Protein AF-A0A925J7F6-F1 (afdb_monomer_lite)

Foldseek 3Di:
DDDQAPDDPVPNVPDPADPDDPVPDDPQDCPDPQPPPWPPRDRLVCLLRPVRVGHYPPDDDDDPDCTVNSNVVSNVVGD

pLDDT: mean 82.37, std 8.71, range [51.75, 92.31]

Structure (mmCIF, N/CA/C/O backbone):
data_AF-A0A925J7F6-F1
#
_entry.id   AF-A0A925J7F6-F1
#
loop_
_atom_site.group_PDB
_atom_site.id
_atom_site.type_symbol
_atom_site.label_atom_id
_atom_site.label_alt_id
_atom_site.label_comp_id
_atom_site.label_asym_id
_atom_site.label_entity_id
_atom_site.label_seq_id
_atom_site.pdbx_PDB_ins_code
_atom_site.Cartn_x
_atom_site.Cartn_y
_atom_site.Cartn_z
_atom_site.occupancy
_atom_site.B_iso_or_equiv
_atom_site.auth_seq_id
_atom_site.auth_comp_id
_atom_site.auth_asym_id
_atom_site.auth_atom_id
_atom_site.pdbx_PDB_model_num
ATOM 1 N N . MET A 1 1 ? -13.919 -8.635 17.394 1.00 51.75 1 MET A N 1
ATOM 2 C CA . MET A 1 1 ? -12.708 -8.538 16.550 1.00 51.75 1 MET A CA 1
ATOM 3 C C . MET A 1 1 ? -12.342 -7.063 16.457 1.00 51.75 1 MET A C 1
ATOM 5 O O . MET A 1 1 ? -13.241 -6.281 16.176 1.00 51.75 1 MET A O 1
ATOM 9 N N . GLY A 1 2 ? -11.108 -6.658 16.765 1.00 74.25 2 GLY A N 1
ATOM 10 C CA . GLY A 1 2 ? -10.693 -5.259 16.587 1.00 74.25 2 GLY A CA 1
ATOM 11 C C . GLY A 1 2 ? -10.599 -4.887 15.103 1.00 74.25 2 GLY A C 1
ATOM 12 O O . GLY A 1 2 ? -10.410 -5.765 14.262 1.00 74.25 2 GLY A O 1
ATOM 13 N N . LYS A 1 3 ? -10.727 -3.595 14.775 1.00 83.88 3 LYS A N 1
ATOM 14 C CA . LYS A 1 3 ? -10.456 -3.086 13.419 1.00 83.88 3 LYS A CA 1
ATOM 15 C C . LYS A 1 3 ? -9.002 -3.414 13.059 1.00 83.88 3 LYS A C 1
ATOM 17 O O . LYS A 1 3 ? -8.139 -3.236 13.915 1.00 83.88 3 LYS A O 1
ATOM 22 N N . PHE A 1 4 ? -8.723 -3.891 11.851 1.00 87.50 4 PHE A N 1
ATOM 23 C CA . PHE A 1 4 ? -7.379 -4.320 11.420 1.00 87.50 4 PHE A CA 1
ATOM 24 C C . PHE A 1 4 ? -6.696 -3.329 10.466 1.00 87.50 4 PHE A C 1
ATOM 26 O O . PHE A 1 4 ? -5.527 -3.494 10.157 1.00 87.50 4 PHE A O 1
ATOM 33 N N . ASN A 1 5 ? -7.406 -2.288 10.036 1.00 90.12 5 ASN A N 1
ATOM 34 C CA . ASN A 1 5 ? -6.884 -1.195 9.220 1.00 90.12 5 ASN A CA 1
ATOM 35 C C . ASN A 1 5 ? -7.471 0.146 9.687 1.00 90.12 5 ASN A C 1
ATOM 37 O O . ASN A 1 5 ? -8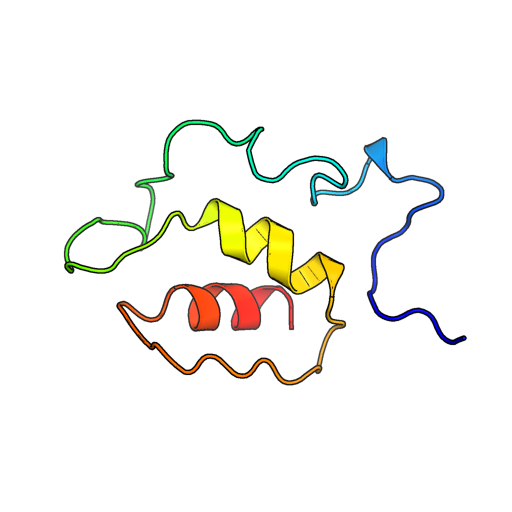.355 0.176 10.549 1.00 90.12 5 ASN A O 1
ATOM 41 N N . ASP A 1 6 ? -6.991 1.243 9.111 1.00 89.62 6 ASP A N 1
ATOM 42 C CA . ASP A 1 6 ? -7.456 2.594 9.444 1.00 89.62 6 ASP A CA 1
ATOM 43 C C . ASP A 1 6 ? -8.581 3.097 8.512 1.00 89.62 6 ASP A C 1
ATOM 45 O O . ASP A 1 6 ? -9.114 4.183 8.722 1.00 89.62 6 ASP A O 1
ATOM 49 N N . LEU A 1 7 ? -9.022 2.289 7.537 1.00 89.06 7 LEU A N 1
ATOM 50 C CA . LEU A 1 7 ? -10.008 2.677 6.516 1.00 89.06 7 LEU A CA 1
ATOM 51 C C . LEU A 1 7 ? -11.398 2.950 7.099 1.00 89.06 7 LEU A C 1
ATOM 53 O O . LEU A 1 7 ? -11.918 2.155 7.886 1.00 89.06 7 LEU A O 1
ATOM 57 N N . ASP A 1 8 ? -12.039 4.039 6.686 1.00 89.25 8 ASP A N 1
ATOM 58 C CA . ASP A 1 8 ? -13.446 4.295 6.991 1.00 89.25 8 ASP A CA 1
ATOM 59 C C . ASP A 1 8 ? -14.355 3.611 5.958 1.00 89.25 8 ASP A C 1
AT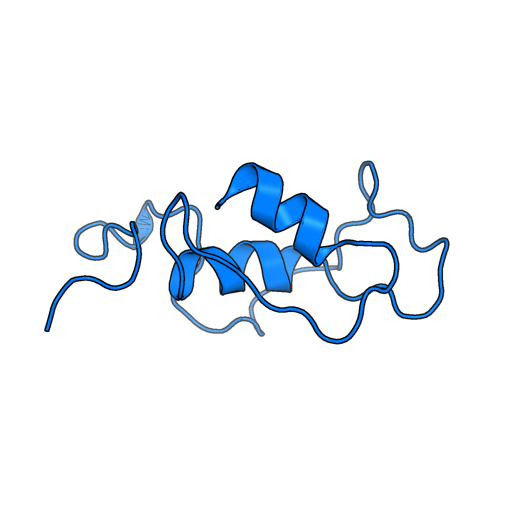OM 61 O O . ASP A 1 8 ? -14.581 4.110 4.857 1.00 89.25 8 ASP A O 1
ATOM 65 N N . LEU A 1 9 ? -14.866 2.430 6.310 1.00 86.44 9 LEU A N 1
ATOM 66 C CA . LEU A 1 9 ? -15.744 1.657 5.431 1.00 86.44 9 LEU A CA 1
ATOM 67 C C . LEU A 1 9 ? -17.185 2.185 5.399 1.00 86.44 9 LEU A C 1
ATOM 69 O O . LEU A 1 9 ? -17.917 1.845 4.469 1.00 86.44 9 LEU A O 1
ATOM 73 N N . GLU A 1 10 ? -17.594 3.013 6.364 1.00 89.25 10 GLU A N 1
ATOM 74 C CA . GLU A 1 10 ? -18.912 3.658 6.331 1.00 89.25 10 GLU A CA 1
ATOM 75 C C . GLU A 1 10 ? -18.964 4.677 5.183 1.00 89.25 10 GLU A C 1
ATOM 77 O O . GLU A 1 10 ? -19.952 4.738 4.451 1.00 89.25 10 GLU A O 1
ATOM 82 N N . ASN A 1 11 ? -17.840 5.358 4.931 1.00 90.19 11 ASN A N 1
ATOM 83 C CA . ASN A 1 11 ? -17.645 6.304 3.830 1.00 90.19 11 ASN A CA 1
ATOM 84 C C . ASN A 1 11 ? -16.675 5.766 2.760 1.00 90.19 11 ASN A C 1
ATOM 86 O O . ASN A 1 11 ? -15.846 6.489 2.209 1.00 90.19 11 ASN A O 1
ATOM 90 N N . TRP A 1 12 ? -16.786 4.477 2.415 1.00 87.00 12 TRP A N 1
ATOM 91 C CA . TRP A 1 12 ? -15.824 3.788 1.538 1.00 87.00 12 TRP A CA 1
ATOM 92 C C . TRP A 1 12 ? -15.625 4.429 0.154 1.00 87.00 12 TRP A C 1
ATOM 94 O O . TRP A 1 12 ? -14.579 4.241 -0.461 1.00 87.00 12 TRP A O 1
ATOM 104 N N . ARG A 1 13 ? -16.613 5.173 -0.360 1.00 86.88 13 ARG A N 1
ATOM 105 C CA . ARG A 1 13 ? -16.523 5.860 -1.663 1.00 86.88 13 ARG A CA 1
ATOM 106 C C . ARG A 1 13 ? -15.544 7.033 -1.650 1.00 86.88 13 ARG A C 1
ATOM 108 O O . ARG A 1 13 ? -15.070 7.424 -2.711 1.00 86.88 13 ARG A O 1
ATOM 115 N N . GLU A 1 14 ? -15.267 7.576 -0.471 1.00 87.19 14 GLU A N 1
ATOM 116 C CA . GLU A 1 14 ? -14.326 8.676 -0.252 1.00 87.19 14 GLU A CA 1
ATOM 117 C C . GLU A 1 14 ? -12.923 8.162 0.095 1.00 87.19 14 GLU A C 1
ATOM 119 O O . GLU A 1 14 ? -11.967 8.934 0.151 1.00 87.19 14 GLU A O 1
ATOM 124 N N . CYS A 1 15 ? -12.767 6.849 0.294 1.00 85.75 15 CYS A N 1
ATOM 125 C CA . CYS A 1 15 ? -11.467 6.254 0.549 1.00 85.75 15 CYS A CA 1
ATOM 126 C C . CYS A 1 15 ? -10.560 6.371 -0.680 1.00 85.75 15 CYS A C 1
ATOM 128 O O . CYS A 1 15 ? -10.910 5.977 -1.793 1.00 85.75 15 CYS A O 1
ATOM 130 N N . GLU A 1 16 ? -9.317 6.791 -0.451 1.00 82.31 16 GLU A N 1
ATOM 131 C CA . GLU A 1 16 ? -8.270 6.772 -1.479 1.00 82.31 16 GLU A CA 1
ATOM 132 C C . GLU A 1 16 ? -7.956 5.346 -1.961 1.00 82.31 16 GLU A C 1
ATOM 134 O O . GLU A 1 16 ? -7.428 5.130 -3.057 1.00 82.31 16 GLU A O 1
ATOM 139 N N . VAL A 1 17 ? -8.270 4.346 -1.140 1.00 88.06 17 VAL A N 1
ATOM 140 C CA . VAL A 1 17 ? -8.059 2.934 -1.433 1.00 88.06 17 VAL A CA 1
ATOM 141 C C . VAL A 1 17 ? -9.311 2.364 -2.081 1.00 88.06 17 VAL A C 1
ATOM 143 O O . VAL A 1 17 ? -10.367 2.294 -1.462 1.00 88.06 17 VAL A O 1
ATOM 146 N N . ASN A 1 18 ? -9.168 1.895 -3.323 1.00 85.44 18 ASN A N 1
ATOM 147 C CA . ASN A 1 18 ? -10.182 1.063 -3.962 1.00 85.44 18 ASN A CA 1
ATOM 148 C C . ASN A 1 18 ? -10.443 -0.140 -3.040 1.00 85.44 18 ASN A C 1
ATOM 150 O O . ASN A 1 18 ? -9.482 -0.810 -2.667 1.00 85.44 18 ASN A O 1
ATOM 154 N N . THR A 1 19 ? -11.689 -0.393 -2.651 1.00 82.62 19 THR A N 1
ATOM 155 C CA . THR A 1 19 ? -12.090 -1.519 -1.787 1.00 82.62 19 THR A CA 1
ATOM 156 C C . THR A 1 19 ? -12.527 -2.756 -2.575 1.00 82.62 19 THR A C 1
ATOM 158 O O . THR A 1 19 ? -12.640 -3.837 -2.003 1.00 82.62 19 THR A O 1
ATOM 161 N N . ASP A 1 20 ? -12.710 -2.619 -3.886 1.00 85.62 20 ASP A N 1
ATOM 162 C CA . ASP A 1 20 ? -13.056 -3.679 -4.828 1.00 85.62 20 ASP A CA 1
ATOM 163 C C . ASP A 1 20 ? -11.772 -4.399 -5.316 1.00 85.62 20 ASP A C 1
ATOM 165 O O . ASP A 1 20 ? -10.753 -4.518 -4.615 1.00 85.62 20 ASP A O 1
ATOM 169 N N . SER A 1 21 ? -11.798 -4.896 -6.544 1.00 86.38 21 SER A N 1
ATOM 170 C CA . SER A 1 21 ? -10.739 -5.664 -7.171 1.00 86.38 21 SER A CA 1
ATOM 171 C C . SER A 1 21 ? -9.495 -4.837 -7.514 1.00 86.38 21 SER A C 1
ATOM 173 O O . SER A 1 21 ? -9.563 -3.790 -8.158 1.00 86.38 21 SER A O 1
ATOM 175 N N . LEU A 1 22 ? -8.320 -5.378 -7.171 1.00 84.94 22 LEU A N 1
ATOM 176 C CA . LEU A 1 22 ? -7.021 -4.862 -7.625 1.00 84.94 22 LEU A CA 1
ATOM 177 C C . LEU A 1 22 ? -6.774 -5.099 -9.121 1.00 84.94 22 LEU A C 1
ATOM 179 O O . LEU A 1 22 ? -5.797 -4.589 -9.649 1.00 84.94 22 LEU A O 1
ATOM 183 N N . TRP A 1 23 ? -7.650 -5.834 -9.810 1.00 84.00 23 TRP A N 1
ATOM 184 C CA . TRP A 1 23 ? -7.629 -5.955 -11.269 1.00 84.00 23 TRP A CA 1
ATOM 185 C C . TRP A 1 23 ? -8.210 -4.719 -11.969 1.00 84.00 23 TRP A C 1
ATOM 187 O O . TRP A 1 23 ? -7.993 -4.532 -13.162 1.00 84.00 23 TRP A O 1
ATOM 197 N N . LEU A 1 24 ? -8.914 -3.852 -11.231 1.00 85.81 24 LEU A N 1
ATOM 198 C CA . LEU A 1 24 ? -9.463 -2.583 -11.713 1.00 85.81 24 LEU A CA 1
ATOM 199 C C . LEU A 1 24 ? -8.462 -1.437 -11.486 1.00 85.81 24 LEU A C 1
ATOM 201 O O . LEU A 1 24 ? -8.779 -0.416 -10.874 1.00 85.81 24 LEU A O 1
ATOM 205 N N . ILE A 1 25 ? -7.226 -1.628 -11.942 1.00 87.44 25 ILE A N 1
ATOM 206 C CA . ILE A 1 25 ? -6.172 -0.608 -11.944 1.00 87.44 25 ILE A CA 1
ATOM 207 C C . ILE A 1 25 ? -5.776 -0.298 -13.386 1.00 87.44 25 ILE A C 1
ATOM 209 O O . ILE A 1 25 ? -5.721 -1.188 -14.231 1.00 87.44 25 ILE A O 1
ATOM 213 N N . GLY A 1 26 ? -5.544 0.985 -13.668 1.00 86.44 26 GLY A N 1
ATOM 214 C CA . GLY A 1 26 ? -5.123 1.448 -14.990 1.00 86.44 26 GLY A CA 1
ATOM 215 C C . GLY A 1 26 ? -3.688 1.040 -15.335 1.00 86.44 26 GLY A C 1
ATOM 216 O O . GLY A 1 26 ? -3.077 0.198 -14.675 1.00 86.44 26 GLY A O 1
ATOM 217 N N . GLU A 1 27 ? -3.121 1.671 -16.365 1.00 88.06 27 GLU A N 1
ATOM 218 C CA . GLU A 1 27 ? -1.728 1.431 -16.753 1.00 88.06 27 GLU A CA 1
ATOM 219 C C . GLU A 1 27 ? -0.771 1.641 -15.569 1.00 88.06 27 GLU A C 1
ATOM 221 O O . GLU A 1 27 ? -0.953 2.541 -14.746 1.00 88.06 27 GLU A O 1
ATOM 226 N N . ARG A 1 28 ? 0.273 0.806 -15.487 1.00 85.44 28 ARG A N 1
ATOM 227 C CA . ARG A 1 28 ? 1.348 0.936 -14.499 1.00 85.44 28 ARG A CA 1
ATOM 228 C C . ARG A 1 28 ? 1.870 2.371 -14.456 1.00 85.44 28 ARG A C 1
ATOM 230 O O . ARG A 1 28 ? 2.346 2.878 -15.471 1.00 85.44 28 ARG A O 1
ATOM 237 N N . ASP A 1 29 ? 1.883 2.967 -13.267 1.00 84.44 29 ASP A N 1
ATOM 238 C CA . ASP A 1 29 ? 2.465 4.291 -13.100 1.00 84.44 29 ASP A CA 1
ATOM 239 C C . ASP A 1 29 ? 3.980 4.240 -13.366 1.00 84.44 29 ASP A C 1
ATOM 241 O O . ASP A 1 29 ? 4.705 3.345 -12.914 1.00 84.44 29 ASP A O 1
ATOM 245 N N . LYS A 1 30 ? 4.451 5.190 -14.171 1.00 83.25 30 LYS A N 1
ATOM 246 C CA . LYS A 1 30 ? 5.853 5.360 -14.578 1.00 83.25 30 LYS A CA 1
ATOM 247 C C . LYS A 1 30 ? 6.436 6.673 -14.045 1.00 83.25 30 LYS A C 1
ATOM 249 O O . LYS A 1 30 ? 7.595 6.976 -14.333 1.00 83.25 30 LYS A O 1
ATOM 254 N N . SER A 1 31 ? 5.654 7.446 -13.289 1.00 80.75 31 SER A N 1
ATOM 255 C CA . SER A 1 31 ? 6.055 8.730 -12.723 1.00 80.75 31 SER A CA 1
ATOM 256 C C . SER A 1 31 ? 7.114 8.582 -11.615 1.00 80.75 31 SER A C 1
ATOM 258 O O . SER A 1 31 ? 7.305 7.516 -11.023 1.00 80.75 31 SER A O 1
ATOM 260 N N . GLY A 1 32 ? 7.854 9.659 -11.337 1.00 75.62 32 GLY A N 1
ATOM 261 C CA . GLY A 1 32 ? 8.775 9.733 -10.197 1.00 75.62 32 GLY A CA 1
ATOM 262 C C . GLY A 1 32 ? 9.812 8.600 -10.125 1.00 75.62 32 GLY A C 1
ATOM 263 O O . GLY A 1 32 ? 10.566 8.354 -11.071 1.00 75.62 32 GLY A O 1
ATOM 264 N N . LYS A 1 33 ? 9.872 7.922 -8.968 1.00 69.25 33 LYS A N 1
ATOM 265 C CA . LYS A 1 33 ? 10.794 6.802 -8.695 1.00 69.25 33 LYS A CA 1
ATOM 266 C C . LYS A 1 33 ? 10.333 5.468 -9.307 1.00 69.25 33 LYS A C 1
ATOM 268 O O . LYS A 1 33 ? 11.042 4.476 -9.175 1.00 69.25 33 LYS A O 1
ATOM 273 N N . HIS A 1 34 ? 9.199 5.433 -10.013 1.00 71.25 34 HIS A N 1
ATOM 274 C CA . HIS A 1 34 ? 8.634 4.218 -10.617 1.00 71.25 34 HIS A CA 1
ATOM 275 C C . HIS A 1 34 ? 9.195 3.894 -12.008 1.00 71.25 34 HIS A C 1
ATOM 277 O O . HIS A 1 34 ? 8.635 3.056 -12.729 1.00 71.25 34 HIS A O 1
ATOM 283 N N . LYS A 1 35 ? 10.322 4.510 -12.390 1.00 68.00 35 LYS A N 1
ATOM 284 C CA . LYS A 1 35 ? 11.043 4.164 -13.617 1.00 68.00 35 LYS A CA 1
ATOM 285 C C . LYS A 1 35 ? 11.385 2.672 -13.598 1.00 68.00 35 LYS A C 1
ATOM 287 O O . LYS A 1 35 ? 11.900 2.144 -12.614 1.00 68.00 35 LYS A O 1
ATOM 292 N N . ASN A 1 36 ? 11.057 1.980 -14.684 1.00 66.06 36 ASN A N 1
ATOM 293 C CA . ASN A 1 36 ? 11.251 0.538 -14.833 1.00 66.06 36 ASN A CA 1
ATOM 294 C C . ASN A 1 36 ? 12.726 0.206 -15.135 1.00 66.06 36 ASN A C 1
ATOM 296 O O . ASN A 1 36 ? 13.041 -0.346 -16.181 1.00 66.06 36 ASN A O 1
ATOM 300 N N . VAL A 1 37 ? 13.636 0.660 -14.268 1.00 66.81 37 VAL A N 1
ATO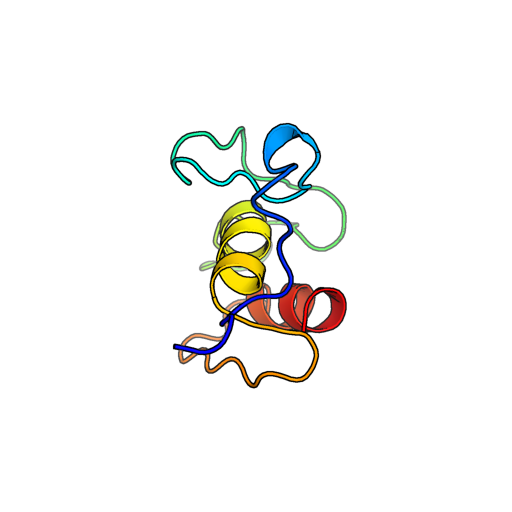M 301 C CA . VAL A 1 37 ? 15.091 0.546 -14.475 1.00 66.81 37 VAL A CA 1
ATOM 302 C C . VAL A 1 37 ? 15.614 -0.828 -14.042 1.00 66.81 37 VAL A C 1
ATOM 304 O O . VAL A 1 37 ? 16.679 -1.241 -14.483 1.00 66.81 37 VAL A O 1
ATOM 307 N N . TYR A 1 38 ? 14.855 -1.550 -13.210 1.00 64.75 38 TYR A N 1
ATOM 308 C CA . TYR A 1 38 ? 15.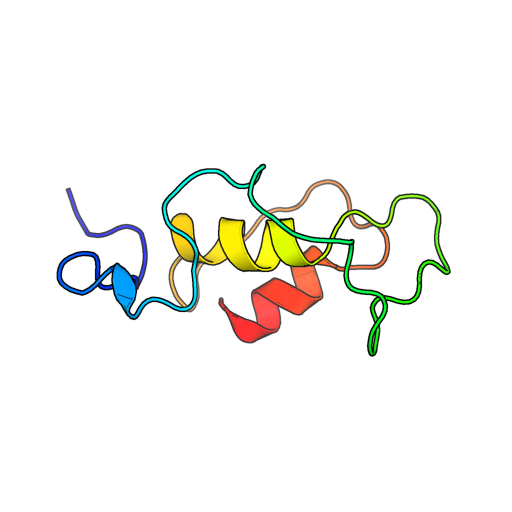223 -2.860 -12.678 1.00 64.75 38 TYR A CA 1
ATOM 309 C C . TYR A 1 38 ? 14.191 -3.919 -13.067 1.00 64.75 38 TYR A C 1
ATOM 311 O O . TYR A 1 38 ? 12.982 -3.700 -12.956 1.00 64.75 38 TYR A O 1
ATOM 319 N N . HIS A 1 39 ? 14.675 -5.085 -13.495 1.00 58.84 39 HIS A N 1
ATOM 320 C CA . HIS A 1 39 ? 13.839 -6.270 -13.661 1.00 58.84 39 HIS A CA 1
ATOM 321 C C . HIS A 1 39 ? 13.251 -6.687 -12.305 1.00 58.84 39 HIS A C 1
ATOM 323 O O . HIS A 1 39 ? 13.945 -6.646 -11.293 1.00 58.84 39 HIS A O 1
ATOM 329 N N . GLY A 1 40 ? 11.970 -7.066 -12.286 1.00 59.06 40 GLY A N 1
ATOM 330 C CA . GLY A 1 40 ? 11.246 -7.401 -11.051 1.00 59.06 40 GLY A CA 1
ATOM 331 C C . GLY A 1 40 ? 10.433 -6.247 -10.452 1.00 59.06 40 GLY A C 1
ATOM 332 O O . GLY A 1 40 ? 9.765 -6.425 -9.439 1.00 59.06 40 GLY A O 1
ATOM 333 N N . ASN A 1 41 ? 10.415 -5.069 -11.084 1.00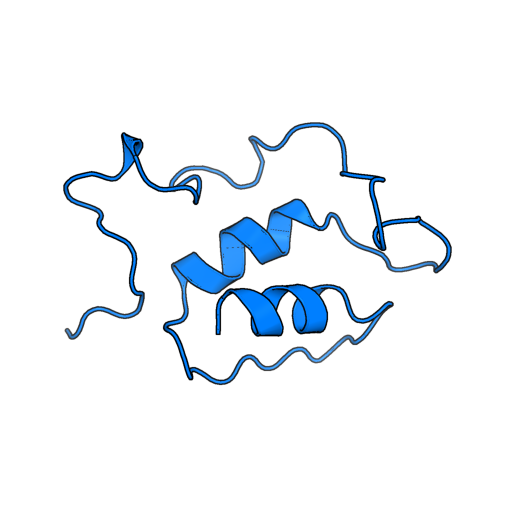 71.44 41 ASN A N 1
ATOM 334 C CA . ASN A 1 41 ? 9.553 -3.976 -10.642 1.00 71.44 41 ASN A CA 1
ATOM 335 C C . ASN A 1 41 ? 8.077 -4.270 -10.924 1.00 71.44 41 ASN A C 1
ATOM 337 O O . ASN A 1 41 ? 7.605 -4.130 -12.054 1.00 71.44 41 ASN A O 1
ATOM 341 N N . PHE A 1 42 ? 7.327 -4.612 -9.878 1.00 78.00 42 PHE A N 1
ATOM 342 C CA . PHE A 1 42 ? 5.880 -4.765 -9.971 1.00 78.00 42 PHE A CA 1
ATOM 343 C C . PHE A 1 42 ? 5.144 -3.414 -10.023 1.00 78.00 42 PHE A C 1
ATOM 345 O O . PHE A 1 42 ? 5.741 -2.335 -9.947 1.00 78.00 42 PHE A O 1
ATOM 352 N N . ILE A 1 43 ? 3.833 -3.470 -10.254 1.00 85.56 43 ILE A N 1
ATOM 353 C CA . ILE A 1 43 ? 2.980 -2.294 -10.448 1.00 85.56 43 ILE A CA 1
ATOM 354 C C . ILE A 1 43 ? 2.831 -1.544 -9.109 1.00 85.56 43 ILE A C 1
ATOM 356 O O . ILE A 1 43 ? 2.253 -2.117 -8.186 1.00 85.56 43 ILE A O 1
ATOM 360 N N . PRO A 1 44 ? 3.282 -0.277 -8.980 1.00 84.81 44 PRO A N 1
ATOM 361 C CA . PRO A 1 44 ? 3.265 0.467 -7.713 1.00 84.81 44 PRO A CA 1
ATOM 362 C C . PRO A 1 44 ? 1.864 0.734 -7.166 1.00 84.81 44 PRO A C 1
ATOM 364 O O . PRO A 1 44 ? 1.701 0.936 -5.965 1.00 84.81 44 PRO A O 1
ATOM 367 N N . GLN A 1 45 ? 0.844 0.687 -8.019 1.00 88.44 45 GLN A N 1
ATOM 368 C CA . GLN A 1 45 ? -0.540 0.823 -7.582 1.00 88.44 45 GLN A CA 1
ATOM 369 C C . GLN A 1 45 ? -1.026 -0.380 -6.763 1.00 88.44 45 GLN A C 1
ATOM 371 O O . GLN A 1 45 ? -1.860 -0.209 -5.883 1.00 88.44 45 GLN A O 1
ATOM 376 N N . ILE A 1 46 ? -0.494 -1.587 -6.987 1.00 88.81 46 ILE A N 1
ATOM 377 C CA . ILE A 1 46 ? -0.864 -2.769 -6.193 1.00 88.81 46 ILE A CA 1
ATOM 378 C C . ILE A 1 46 ? -0.533 -2.573 -4.702 1.00 88.81 46 ILE A C 1
ATOM 380 O O . ILE A 1 46 ? -1.459 -2.638 -3.896 1.00 88.81 46 ILE A O 1
ATOM 384 N N . PRO A 1 47 ? 0.719 -2.287 -4.290 1.00 88.38 47 PRO A N 1
ATOM 385 C CA . PRO A 1 47 ? 1.061 -2.130 -2.880 1.00 88.38 47 PRO A CA 1
ATOM 386 C C . PRO A 1 47 ? 0.389 -0.899 -2.265 1.00 88.38 47 PRO A C 1
ATOM 388 O O . PRO A 1 47 ? -0.065 -0.987 -1.128 1.00 88.38 47 PRO A O 1
ATOM 391 N N . GLN A 1 48 ? 0.235 0.203 -3.016 1.00 89.44 48 GLN A N 1
ATOM 392 C CA . GLN A 1 48 ? -0.499 1.401 -2.566 1.00 89.44 48 GLN A CA 1
ATOM 393 C C . GLN A 1 48 ? -1.944 1.097 -2.163 1.00 89.44 48 GLN A C 1
ATOM 395 O O . GLN A 1 48 ? -2.483 1.728 -1.260 1.00 89.44 48 GLN A O 1
ATOM 400 N N . LYS A 1 49 ? -2.593 0.147 -2.843 1.00 90.50 49 LYS A N 1
ATOM 401 C CA . LYS A 1 49 ? -3.962 -0.264 -2.521 1.00 90.50 49 LYS A CA 1
ATOM 402 C C . LYS A 1 49 ? -3.998 -1.442 -1.551 1.00 90.50 49 LYS A C 1
ATOM 404 O O . LYS A 1 49 ? -4.964 -1.557 -0.814 1.00 90.50 49 LYS A O 1
ATOM 409 N N . LEU A 1 50 ? -2.996 -2.319 -1.554 1.00 90.56 50 LEU A N 1
ATOM 410 C CA . LEU A 1 50 ? -2.987 -3.548 -0.762 1.00 90.56 50 LEU A CA 1
ATOM 411 C C . LEU A 1 50 ? -2.583 -3.308 0.694 1.00 90.56 50 LEU A C 1
ATOM 413 O O . LEU A 1 50 ? -3.268 -3.799 1.583 1.00 90.56 50 LEU A O 1
ATOM 417 N N . ILE A 1 51 ? -1.503 -2.561 0.943 1.00 91.31 51 ILE A N 1
ATOM 418 C CA . ILE A 1 51 ? -0.970 -2.363 2.300 1.00 91.31 51 ILE A CA 1
ATOM 419 C C . ILE A 1 51 ? -2.029 -1.742 3.225 1.00 91.31 51 ILE A C 1
ATOM 421 O O . ILE A 1 51 ? -2.398 -2.395 4.200 1.00 91.31 51 ILE A O 1
ATOM 425 N N . PRO A 1 52 ? -2.659 -0.596 2.893 1.00 90.50 52 PRO A N 1
ATOM 426 C CA . PRO A 1 52 ? -3.602 0.039 3.814 1.00 90.50 52 PRO A CA 1
ATOM 427 C C . PRO A 1 52 ? -4.908 -0.747 3.997 1.00 90.50 52 PRO A C 1
ATOM 429 O O . PRO A 1 52 ? -5.679 -0.448 4.904 1.00 90.50 52 PRO A O 1
ATOM 432 N N . ARG A 1 53 ? -5.192 -1.755 3.152 1.00 89.94 53 ARG A N 1
ATOM 433 C CA . ARG A 1 53 ? -6.323 -2.672 3.381 1.00 89.94 53 ARG A CA 1
ATOM 434 C C . ARG A 1 53 ? -6.073 -3.582 4.577 1.00 89.94 53 ARG A C 1
ATOM 436 O O . ARG A 1 53 ? -7.043 -3.982 5.212 1.00 89.94 53 ARG A O 1
ATOM 443 N N . TYR A 1 54 ? -4.822 -3.928 4.868 1.00 90.56 54 TYR A N 1
ATOM 444 C CA . TYR A 1 54 ? -4.477 -4.992 5.816 1.00 90.56 54 TYR A CA 1
ATOM 445 C C . TYR A 1 54 ? -3.523 -4.556 6.928 1.00 90.56 54 TYR A C 1
ATOM 447 O O . TYR A 1 54 ? -3.122 -5.393 7.731 1.00 90.56 54 TYR A O 1
ATOM 455 N N . THR A 1 55 ? -3.175 -3.273 6.983 1.00 91.88 55 THR A N 1
ATOM 456 C CA . THR A 1 55 ? -2.298 -2.705 8.005 1.00 91.88 55 THR A CA 1
ATOM 457 C C . THR A 1 55 ? -2.876 -1.412 8.557 1.00 91.88 55 THR A C 1
ATOM 459 O O . THR A 1 55 ? -3.722 -0.760 7.936 1.00 91.88 55 THR A O 1
ATOM 462 N N . LYS A 1 56 ? -2.354 -1.008 9.707 1.00 91.12 56 LYS A N 1
ATOM 463 C CA . LYS A 1 56 ? -2.499 0.325 10.282 1.00 91.12 56 LYS A CA 1
ATOM 464 C C . LYS A 1 56 ? -1.180 1.068 10.273 1.00 91.12 56 LYS A C 1
ATOM 466 O O . LYS A 1 56 ? -0.112 0.482 10.084 1.00 91.12 56 LYS A O 1
ATOM 471 N N . ARG A 1 57 ? -1.253 2.362 10.557 1.00 88.56 57 ARG A N 1
ATOM 472 C CA . ARG A 1 57 ? -0.056 3.125 10.889 1.00 88.56 57 ARG A CA 1
ATOM 473 C C . ARG A 1 57 ? 0.668 2.493 12.089 1.00 88.56 57 ARG A C 1
ATOM 475 O O . ARG A 1 57 ? 0.069 2.218 13.128 1.00 88.56 57 ARG A O 1
ATOM 482 N N . ASN A 1 58 ? 1.976 2.352 11.943 1.00 89.44 58 ASN A N 1
ATOM 483 C CA . ASN A 1 58 ? 2.962 1.685 12.787 1.00 89.44 58 ASN A CA 1
ATOM 484 C C . ASN A 1 58 ? 2.944 0.147 12.769 1.00 89.44 58 ASN A C 1
ATOM 486 O O . ASN A 1 58 ? 3.666 -0.463 13.561 1.00 89.44 58 ASN A O 1
ATOM 490 N N . ASP A 1 59 ? 2.177 -0.494 11.882 1.00 92.31 59 ASP A N 1
ATOM 491 C CA . ASP A 1 59 ? 2.276 -1.945 11.696 1.00 92.31 59 ASP A CA 1
ATOM 492 C C . ASP A 1 59 ? 3.541 -2.328 10.913 1.00 92.31 59 ASP A C 1
ATOM 494 O O . ASP A 1 59 ? 3.998 -1.631 10.005 1.00 92.31 59 ASP A O 1
ATOM 498 N N . GLY A 1 60 ? 4.101 -3.492 11.243 1.00 90.00 60 GLY A N 1
ATOM 499 C CA . GLY A 1 60 ? 5.214 -4.073 10.499 1.00 90.00 60 GLY A CA 1
ATOM 500 C C . GLY A 1 60 ? 4.741 -4.809 9.245 1.00 90.00 60 GLY A C 1
ATOM 501 O O . GLY A 1 60 ? 3.891 -5.692 9.326 1.00 90.00 60 GLY A O 1
ATOM 502 N N . VAL A 1 61 ? 5.350 -4.509 8.095 1.00 89.06 61 VAL A N 1
ATOM 503 C CA . VAL A 1 61 ? 5.146 -5.250 6.839 1.00 89.06 61 VAL A CA 1
ATOM 504 C C . VAL A 1 61 ? 6.388 -6.077 6.531 1.00 89.06 61 VAL A C 1
ATOM 506 O O . VAL A 1 61 ? 7.487 -5.538 6.406 1.00 89.06 61 VAL A O 1
ATOM 509 N N . PHE A 1 62 ? 6.209 -7.390 6.390 1.00 88.06 62 PHE A N 1
ATOM 510 C CA . PHE A 1 62 ? 7.269 -8.301 5.968 1.00 88.06 62 PHE A CA 1
ATOM 511 C C . PHE A 1 62 ? 7.175 -8.566 4.463 1.00 88.06 62 PHE A C 1
ATOM 513 O O . PHE A 1 62 ? 6.180 -9.103 3.979 1.00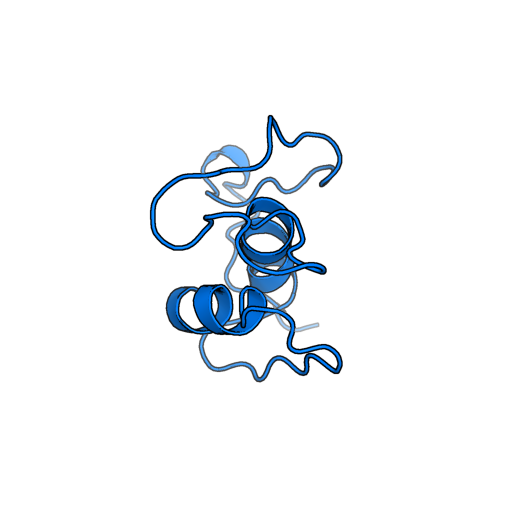 88.06 62 PHE A O 1
ATOM 520 N N . GLU A 1 63 ? 8.226 -8.207 3.731 1.00 81.94 63 GLU A N 1
ATOM 521 C CA . GLU A 1 63 ? 8.362 -8.452 2.296 1.00 81.94 63 GLU A CA 1
ATOM 522 C C . GLU A 1 63 ? 9.597 -9.343 2.062 1.00 81.94 63 GLU A C 1
ATOM 524 O O . GLU A 1 63 ? 10.716 -8.908 2.345 1.00 81.94 63 GLU A O 1
ATOM 529 N N . PRO A 1 64 ? 9.431 -10.586 1.570 1.00 79.44 64 PRO A N 1
ATOM 530 C CA . PRO A 1 64 ? 10.552 -11.499 1.339 1.00 79.44 64 PRO A CA 1
ATOM 531 C C . PRO A 1 64 ? 11.325 -11.203 0.043 1.00 79.44 64 PRO A C 1
ATOM 533 O O . PRO A 1 64 ? 12.445 -11.684 -0.114 1.00 79.44 64 PRO A O 1
ATOM 536 N N . ASP A 1 65 ? 10.746 -10.425 -0.876 1.00 72.50 65 ASP A N 1
ATOM 537 C CA . ASP A 1 65 ? 11.371 -10.022 -2.135 1.00 72.50 65 ASP A CA 1
ATOM 538 C C . ASP A 1 65 ? 11.521 -8.506 -2.188 1.00 72.50 65 ASP A C 1
ATOM 540 O O . ASP A 1 65 ? 10.552 -7.772 -2.327 1.00 72.50 65 ASP A O 1
ATOM 544 N N . ARG A 1 66 ? 12.758 -8.027 -2.099 1.00 66.38 66 ARG A N 1
ATOM 545 C CA . ARG A 1 66 ? 13.073 -6.607 -2.184 1.00 66.38 66 ARG A CA 1
ATOM 546 C C . ARG A 1 66 ? 13.656 -6.325 -3.563 1.00 66.38 66 ARG A C 1
ATOM 548 O O . ARG A 1 66 ? 14.872 -6.205 -3.679 1.00 66.38 66 ARG A O 1
ATOM 555 N N . GLY A 1 67 ? 12.793 -6.199 -4.575 1.00 71.00 67 GLY A N 1
ATOM 556 C CA . GLY A 1 67 ? 13.147 -5.698 -5.914 1.00 71.00 67 GLY A CA 1
ATOM 557 C C . GLY A 1 67 ? 13.726 -4.270 -5.860 1.00 71.00 67 GLY A C 1
ATOM 558 O O . GLY A 1 67 ? 14.635 -3.970 -5.093 1.00 71.00 67 GLY A O 1
ATOM 559 N N . SER A 1 68 ? 13.182 -3.289 -6.589 1.00 72.19 68 SER A N 1
ATOM 560 C CA . SER A 1 68 ? 13.651 -1.891 -6.437 1.00 72.19 68 SER A CA 1
ATOM 561 C C . SER A 1 68 ? 13.175 -1.182 -5.151 1.00 72.19 68 SER A C 1
ATOM 563 O O . SER A 1 68 ? 13.147 0.049 -5.107 1.00 72.19 68 SER A O 1
ATOM 565 N N . GLY A 1 69 ? 12.736 -1.916 -4.123 1.00 76.25 69 GLY A N 1
ATOM 566 C CA . GLY A 1 69 ? 12.238 -1.350 -2.862 1.00 76.25 69 GLY A CA 1
ATOM 567 C C . GLY A 1 69 ? 10.878 -0.652 -2.969 1.00 76.25 69 GLY A C 1
ATOM 568 O O . GLY A 1 69 ? 10.634 0.333 -2.271 1.00 76.25 69 GLY A O 1
ATOM 569 N N . MET A 1 70 ? 9.998 -1.129 -3.853 1.00 78.75 70 MET A N 1
ATOM 570 C CA . MET A 1 70 ? 8.701 -0.494 -4.097 1.00 78.75 70 MET A CA 1
ATOM 571 C C . MET A 1 70 ? 7.765 -0.546 -2.895 1.00 78.75 70 MET A C 1
ATOM 573 O O . MET A 1 70 ? 7.187 0.472 -2.523 1.00 78.75 70 MET A O 1
ATOM 577 N N . THR A 1 71 ? 7.662 -1.709 -2.265 1.00 84.50 71 THR A N 1
ATOM 578 C CA . THR A 1 71 ? 6.828 -1.916 -1.083 1.00 84.50 71 THR A CA 1
ATOM 579 C C . THR A 1 71 ? 7.342 -1.090 0.089 1.00 84.50 71 THR A C 1
ATOM 581 O O . THR A 1 71 ? 6.555 -0.396 0.718 1.00 84.50 71 THR A O 1
ATOM 584 N N . VAL A 1 72 ? 8.664 -1.037 0.307 1.00 83.19 72 VAL A N 1
ATOM 585 C CA . VAL A 1 72 ? 9.286 -0.166 1.325 1.00 83.19 72 VAL A CA 1
ATOM 586 C C . VAL A 1 72 ? 8.895 1.300 1.128 1.00 83.19 72 VAL A C 1
ATOM 588 O O . VAL A 1 72 ? 8.538 1.974 2.090 1.00 83.19 72 VAL A O 1
ATOM 591 N N . PHE A 1 73 ? 8.935 1.802 -0.110 1.00 82.12 73 PHE A N 1
ATOM 592 C CA . PHE A 1 73 ? 8.527 3.177 -0.398 1.00 82.12 73 PHE A CA 1
ATOM 593 C C . PHE A 1 73 ? 7.058 3.434 -0.038 1.00 82.12 73 PHE A C 1
ATOM 595 O O . PHE A 1 73 ? 6.744 4.482 0.518 1.00 82.12 73 PHE A O 1
ATOM 602 N N . VAL A 1 74 ? 6.172 2.477 -0.317 1.00 83.88 74 VAL A N 1
ATOM 603 C CA . VAL A 1 74 ? 4.754 2.576 0.051 1.00 83.88 74 VAL A CA 1
ATOM 604 C C . VAL A 1 74 ? 4.568 2.501 1.568 1.00 83.88 74 VAL A C 1
ATOM 606 O O . VAL A 1 74 ? 3.855 3.333 2.121 1.00 83.88 74 VAL A O 1
ATOM 609 N N . CYS A 1 75 ? 5.244 1.584 2.264 1.00 86.38 75 CYS A N 1
ATOM 610 C CA . CYS A 1 75 ? 5.159 1.478 3.722 1.00 86.38 75 CYS A CA 1
ATOM 611 C C . CYS A 1 75 ? 5.586 2.766 4.434 1.00 86.38 75 CYS A C 1
ATOM 613 O O . CYS A 1 75 ? 4.977 3.121 5.426 1.00 86.38 75 CYS A O 1
ATOM 615 N N . ILE A 1 76 ? 6.568 3.515 3.920 1.00 82.88 76 ILE A N 1
ATOM 616 C CA . ILE A 1 76 ? 6.956 4.814 4.508 1.00 82.88 76 ILE A CA 1
ATOM 617 C C . ILE A 1 76 ? 5.790 5.822 4.516 1.00 82.88 76 ILE A C 1
ATOM 619 O O . ILE A 1 76 ? 5.753 6.723 5.351 1.00 82.88 76 ILE A O 1
ATOM 623 N N . VAL A 1 77 ? 4.856 5.706 3.571 1.00 80.00 77 VAL A N 1
ATOM 624 C CA . VAL A 1 77 ? 3.711 6.617 3.449 1.00 80.00 77 VAL A CA 1
ATOM 625 C C . VAL A 1 77 ? 2.523 6.133 4.286 1.00 80.00 77 VAL A C 1
ATOM 627 O O . VAL A 1 77 ? 1.854 6.946 4.926 1.00 80.00 77 VAL A O 1
ATOM 630 N N . TYR A 1 78 ? 2.260 4.823 4.273 1.00 80.31 78 TYR A N 1
ATOM 631 C CA . TYR A 1 78 ? 1.016 4.238 4.787 1.00 80.31 78 TYR A CA 1
ATOM 632 C C . TYR A 1 78 ? 1.149 3.463 6.105 1.00 80.31 78 TYR A C 1
ATOM 634 O O . TYR A 1 78 ? 0.129 3.207 6.744 1.00 80.31 78 TYR A O 1
ATOM 642 N N . CYS A 1 79 ? 2.365 3.100 6.511 1.00 78.38 79 CYS A N 1
ATOM 643 C CA . CYS A 1 79 ? 2.662 2.458 7.789 1.00 78.38 79 CYS A CA 1
ATOM 644 C C . CYS A 1 79 ? 3.371 3.430 8.737 1.00 78.38 79 CYS A C 1
ATOM 646 O O . CYS A 1 79 ? 3.686 4.577 8.353 1.00 78.38 79 CYS A O 1
#

Secondary structure (DSSP, 8-state):
----S---STTGGG-SS--S-TTS--SPP-SGGG---STT---THHHHHHHHHH--TT-----S--SSSHHHHHHHHH-

Sequence (79 aa):
MGKFNDLDLENWRECEVNTDSLWLIGERDKSGKHKNVYHGNFIPQIPQKLIPRYTKRNDGVFEPDRGSGMTVFVCIVYC

Radius of gyration: 13.41 Å; chains: 1; bounding box: 34×21×33 Å